Protein AF-A0A9W6FTR1-F1 (afdb_monomer_lite)

Organism: NCBI:txid40218

Sequence (72 aa):
MKYLLHFKCDVCGWKWSVYCESMISALNSIADEGCPKQCGNFGKIYLMGHEKTEDNTLLEMIGCGIGAVCKF

pLDDT: mean 71.98, std 13.81, range [37.19, 89.31]

Foldseek 3Di:
DKKKWWKAWPPPRDIDIDIDPDPVVVLVVCLEAPDPVPPPDWTWMWGPDIDDDPDPVVVVCNVVRDTRTHDD

Radius of gyration: 11.66 Å; chains: 1; bounding box: 31×18×28 Å

Secondary structure (DSSP, 8-state):
--EEEEEEETTT--EEEEEES-HHHHHHHHHHH--TT--SS--EEEEEEES-TT-HHHHHHHHTT-EEEPP-

Structure (mmCIF, N/CA/C/O backbone):
data_AF-A0A9W6FTR1-F1
#
_entry.id   AF-A0A9W6FTR1-F1
#
loop_
_atom_site.group_PDB
_atom_site.id
_atom_site.type_symbol
_atom_site.label_atom_id
_atom_site.label_alt_id
_atom_site.label_comp_id
_atom_site.label_asym_id
_atom_site.label_entity_id
_atom_site.label_seq_id
_atom_site.pdbx_PDB_ins_code
_atom_site.Cartn_x
_atom_site.Cartn_y
_atom_site.Cartn_z
_atom_site.occupancy
_atom_site.B_iso_or_equiv
_atom_site.auth_seq_id
_atom_site.auth_comp_id
_atom_site.auth_asym_id
_atom_site.auth_atom_id
_atom_site.pdbx_PDB_model_num
ATOM 1 N N . MET A 1 1 ? -6.020 4.716 16.974 1.00 62.81 1 MET A N 1
ATOM 2 C CA . MET A 1 1 ? -6.706 3.512 16.435 1.00 62.81 1 MET A CA 1
ATOM 3 C C . MET A 1 1 ? -5.707 2.775 15.556 1.00 62.81 1 MET A C 1
ATOM 5 O O . MET A 1 1 ? -5.039 3.453 14.799 1.00 62.81 1 MET A O 1
ATOM 9 N N . LYS A 1 2 ? -5.584 1.443 15.634 1.00 70.75 2 LYS A N 1
ATOM 10 C CA . LYS A 1 2 ? -4.660 0.684 14.767 1.00 70.75 2 LYS A CA 1
ATOM 11 C C . LYS A 1 2 ? -5.379 0.197 13.498 1.00 70.75 2 LYS A C 1
ATOM 13 O O . LYS A 1 2 ? -6.555 -0.175 13.587 1.00 70.75 2 LYS A O 1
ATOM 18 N N . TYR A 1 3 ? -4.691 0.234 12.361 1.00 76.56 3 TYR A N 1
ATOM 19 C CA . TYR A 1 3 ? -5.092 -0.281 11.049 1.00 76.56 3 TYR A CA 1
ATOM 20 C C . TYR A 1 3 ? -4.048 -1.292 10.576 1.00 76.56 3 TYR A C 1
ATOM 22 O O . TYR A 1 3 ? -2.863 -1.125 10.864 1.00 76.56 3 TYR A O 1
ATOM 30 N N . LEU A 1 4 ? -4.484 -2.313 9.841 1.00 83.25 4 LEU A N 1
ATOM 31 C CA . LEU A 1 4 ? -3.607 -3.194 9.076 1.00 83.25 4 LEU A CA 1
ATOM 32 C C . LEU A 1 4 ? -3.913 -2.979 7.598 1.00 83.25 4 LEU A C 1
ATOM 34 O O . LEU A 1 4 ? -5.052 -3.180 7.186 1.00 83.25 4 LEU A O 1
ATOM 38 N N . LEU A 1 5 ? -2.921 -2.530 6.833 1.00 83.56 5 LEU A N 1
ATOM 39 C CA . LEU A 1 5 ? -3.030 -2.281 5.396 1.00 83.56 5 LEU A CA 1
ATOM 40 C C . LEU A 1 5 ? -2.235 -3.336 4.634 1.00 83.56 5 LEU A C 1
ATOM 42 O O . LEU A 1 5 ? -1.107 -3.640 5.019 1.00 83.56 5 LEU A O 1
ATOM 46 N N . HIS A 1 6 ? -2.796 -3.864 3.550 1.00 85.56 6 HIS A N 1
ATOM 47 C CA . HIS A 1 6 ? -2.155 -4.878 2.715 1.00 85.56 6 HIS A CA 1
ATOM 48 C C . HIS A 1 6 ? -1.749 -4.287 1.374 1.00 85.56 6 HIS A C 1
ATOM 50 O O . HIS A 1 6 ? -2.570 -3.678 0.697 1.00 85.56 6 HIS A O 1
ATOM 56 N N . PHE A 1 7 ? -0.516 -4.524 0.948 1.00 86.31 7 PHE A N 1
ATOM 57 C CA . PHE A 1 7 ? 0.038 -3.975 -0.283 1.00 86.31 7 PHE A CA 1
ATOM 58 C C . PHE A 1 7 ? 0.538 -5.063 -1.227 1.00 86.31 7 PHE A C 1
ATOM 60 O O . PHE A 1 7 ? 0.906 -6.160 -0.799 1.00 86.31 7 PHE A O 1
ATOM 67 N N . LYS A 1 8 ? 0.580 -4.739 -2.521 1.00 86.62 8 LYS A N 1
ATOM 68 C CA . LYS A 1 8 ? 1.218 -5.545 -3.565 1.00 86.62 8 LYS A CA 1
ATOM 69 C C . LYS A 1 8 ? 2.045 -4.660 -4.491 1.00 86.62 8 LYS A C 1
ATOM 71 O O . LYS A 1 8 ? 1.535 -3.691 -5.044 1.00 86.62 8 LYS A O 1
ATOM 76 N N . CYS A 1 9 ? 3.296 -5.035 -4.725 1.00 85.56 9 CYS A N 1
ATOM 77 C CA . CYS A 1 9 ? 4.128 -4.416 -5.753 1.00 85.56 9 CYS A CA 1
ATOM 78 C C . CYS A 1 9 ? 3.753 -4.951 -7.142 1.00 85.56 9 CYS A C 1
ATOM 80 O O . CYS A 1 9 ? 3.665 -6.166 -7.329 1.00 85.56 9 CYS A O 1
ATOM 82 N N . ASP A 1 10 ? 3.576 -4.060 -8.117 1.00 83.12 10 ASP A N 1
ATOM 83 C CA . ASP A 1 10 ? 3.295 -4.439 -9.507 1.00 83.12 10 ASP A CA 1
ATOM 84 C C . ASP A 1 10 ? 4.487 -5.124 -10.194 1.00 83.12 10 ASP A C 1
ATOM 86 O O . ASP A 1 10 ? 4.320 -6.081 -10.939 1.00 83.12 10 ASP A O 1
ATOM 90 N N . VAL A 1 11 ? 5.709 -4.674 -9.889 1.00 84.06 11 VAL A N 1
ATOM 91 C CA . VAL A 1 11 ? 6.934 -5.129 -10.567 1.00 84.06 11 VAL A CA 1
ATOM 92 C C . VAL A 1 11 ? 7.315 -6.548 -10.154 1.00 84.06 11 VAL A C 1
ATOM 94 O O . VAL A 1 11 ? 7.503 -7.416 -10.999 1.00 84.06 11 VAL A O 1
ATOM 97 N N . CYS A 1 12 ? 7.463 -6.791 -8.850 1.00 86.06 12 CYS A N 1
ATOM 98 C CA . CYS A 1 12 ? 7.938 -8.081 -8.340 1.00 86.06 12 CYS A CA 1
ATOM 99 C C . CYS A 1 12 ? 6.820 -8.969 -7.780 1.00 86.06 12 CYS A C 1
ATOM 101 O O . CYS A 1 12 ? 7.082 -10.087 -7.343 1.00 86.06 12 CYS A O 1
ATOM 103 N N . GLY A 1 13 ? 5.579 -8.476 -7.728 1.00 86.44 13 GLY A N 1
ATOM 104 C CA . GLY A 1 13 ? 4.450 -9.208 -7.154 1.00 86.44 13 GLY A CA 1
ATOM 105 C C . GLY A 1 13 ? 4.506 -9.382 -5.633 1.00 86.44 13 GLY A C 1
ATOM 106 O O . GLY A 1 13 ? 3.610 -10.022 -5.078 1.00 86.44 13 GLY A O 1
ATOM 107 N N . TRP A 1 14 ? 5.523 -8.830 -4.957 1.00 87.75 14 TRP A N 1
ATOM 108 C CA . TRP A 1 14 ? 5.691 -8.944 -3.509 1.00 87.75 14 TRP A CA 1
ATOM 109 C C . TRP A 1 14 ? 4.480 -8.375 -2.776 1.00 87.75 14 TRP A C 1
ATOM 111 O O . TRP A 1 14 ? 4.009 -7.287 -3.108 1.00 87.75 14 TRP A O 1
ATOM 121 N N . LYS A 1 15 ? 4.001 -9.110 -1.772 1.00 89.31 15 LYS A N 1
ATOM 122 C CA . LYS A 1 15 ? 2.875 -8.718 -0.926 1.00 89.31 15 LYS A CA 1
ATOM 123 C C . LYS A 1 15 ? 3.351 -8.553 0.505 1.00 89.31 15 LYS A C 1
ATOM 125 O O . LYS A 1 15 ? 4.105 -9.389 0.997 1.00 89.31 15 LYS A O 1
ATOM 130 N N . TRP A 1 16 ? 2.906 -7.497 1.169 1.00 89.31 16 TRP A N 1
ATOM 131 C CA . TRP A 1 16 ? 3.229 -7.253 2.572 1.00 89.31 16 TRP A CA 1
ATOM 132 C C . TRP A 1 16 ? 2.100 -6.509 3.266 1.00 89.31 16 TRP A C 1
ATOM 134 O O . TRP A 1 16 ? 1.195 -5.988 2.614 1.00 89.31 16 TRP A O 1
ATOM 144 N N . SER A 1 17 ? 2.171 -6.466 4.591 1.00 87.62 17 SER A N 1
ATOM 145 C CA . SER A 1 17 ? 1.188 -5.786 5.425 1.00 87.62 17 SER A CA 1
ATOM 146 C C . SER A 1 17 ? 1.886 -4.804 6.357 1.00 87.62 17 SER A C 1
ATOM 148 O O . SER A 1 17 ? 2.981 -5.090 6.840 1.00 87.62 17 SER A O 1
ATOM 150 N N . VAL A 1 18 ? 1.255 -3.661 6.618 1.00 86.00 18 VAL A N 1
ATOM 151 C CA . VAL A 1 18 ? 1.773 -2.623 7.517 1.00 86.00 18 VAL A CA 1
ATOM 152 C C . VAL A 1 18 ? 0.730 -2.308 8.578 1.00 86.00 18 VAL A C 1
ATOM 154 O O . VAL A 1 18 ? -0.414 -1.989 8.254 1.00 86.00 18 VAL A O 1
ATOM 157 N N . TYR A 1 19 ? 1.142 -2.377 9.845 1.00 87.12 19 TYR A N 1
ATOM 158 C CA . TYR A 1 19 ? 0.363 -1.840 10.954 1.00 87.12 19 TYR A CA 1
ATOM 159 C C . TYR A 1 19 ? 0.622 -0.342 11.074 1.00 87.12 19 TYR A C 1
ATOM 161 O O . TYR A 1 19 ? 1.773 0.076 11.193 1.00 87.12 19 TYR A O 1
ATOM 169 N N . CYS A 1 20 ? -0.430 0.469 11.082 1.00 83.50 20 CYS A N 1
ATOM 170 C CA . CYS A 1 20 ? -0.302 1.913 11.241 1.00 83.50 20 CYS A CA 1
ATOM 171 C C . CYS A 1 20 ? -1.415 2.502 12.108 1.00 83.50 20 CYS A C 1
ATOM 173 O O . CYS A 1 20 ? -2.466 1.897 12.317 1.00 83.50 20 CYS A O 1
ATOM 175 N N . GLU A 1 21 ? -1.181 3.706 12.624 1.00 84.88 21 GLU A N 1
ATOM 176 C CA . GLU A 1 21 ? -2.194 4.462 13.373 1.00 84.88 21 GLU A CA 1
ATOM 177 C C . GLU A 1 21 ? -2.948 5.473 12.497 1.00 84.88 21 GLU A C 1
ATOM 179 O O . GLU A 1 21 ? -4.018 5.949 12.873 1.00 84.88 21 GLU A O 1
ATOM 184 N N . SER A 1 22 ? -2.411 5.763 11.307 1.00 82.38 22 SER A N 1
ATOM 185 C CA . SER A 1 22 ? -2.985 6.649 10.295 1.00 82.38 22 SER A CA 1
ATOM 186 C C . SER A 1 22 ? -2.763 6.065 8.903 1.00 82.38 22 SER A C 1
ATOM 188 O O . SER A 1 22 ? -1.628 5.799 8.501 1.00 82.38 22 SER A O 1
ATOM 190 N N . MET A 1 23 ? -3.853 5.885 8.156 1.00 76.19 23 MET A N 1
ATOM 191 C CA . MET A 1 23 ? -3.805 5.330 6.801 1.00 76.19 23 MET A CA 1
ATOM 192 C C . MET A 1 23 ? -3.139 6.291 5.818 1.00 76.19 23 MET A C 1
ATOM 194 O O . MET A 1 23 ? -2.274 5.870 5.060 1.00 76.19 23 MET A O 1
ATOM 198 N N . ILE A 1 24 ? -3.479 7.584 5.877 1.00 79.00 24 ILE A N 1
ATOM 199 C CA . ILE A 1 24 ? -2.887 8.618 5.012 1.00 79.00 24 ILE A CA 1
ATOM 200 C C . ILE A 1 24 ? -1.372 8.668 5.212 1.00 79.00 24 ILE A C 1
ATOM 202 O O . ILE A 1 24 ? -0.620 8.662 4.242 1.00 79.00 24 ILE A O 1
ATOM 206 N N . SER A 1 25 ? -0.923 8.656 6.472 1.00 83.12 25 SER A N 1
ATOM 207 C CA . SER A 1 25 ? 0.508 8.641 6.773 1.00 83.12 25 SER A CA 1
ATOM 208 C C . SER A 1 25 ? 1.181 7.399 6.197 1.00 83.12 25 SER A C 1
ATOM 210 O O . SER A 1 25 ? 2.233 7.523 5.587 1.00 83.12 25 SER A O 1
ATOM 212 N N . ALA A 1 26 ? 0.571 6.220 6.350 1.00 83.31 26 ALA A N 1
ATOM 213 C CA . ALA A 1 26 ? 1.137 4.979 5.830 1.00 83.31 26 ALA A CA 1
ATOM 214 C C . ALA A 1 26 ? 1.200 4.961 4.297 1.00 83.31 26 ALA A C 1
ATOM 216 O O . ALA A 1 26 ? 2.187 4.501 3.737 1.00 83.31 26 ALA A O 1
ATOM 217 N N . LEU A 1 27 ? 0.180 5.480 3.611 1.00 79.44 27 LEU A N 1
ATOM 218 C CA . LEU A 1 27 ? 0.179 5.572 2.151 1.00 79.44 27 LEU A CA 1
ATOM 219 C C . LEU A 1 27 ? 1.268 6.515 1.638 1.00 79.44 27 LEU A C 1
ATOM 221 O O . LEU A 1 27 ? 1.964 6.158 0.690 1.00 79.44 27 LEU A O 1
ATOM 225 N N . ASN A 1 28 ? 1.449 7.670 2.285 1.00 81.19 28 ASN A N 1
ATOM 226 C CA . ASN A 1 28 ? 2.530 8.595 1.949 1.00 81.19 28 ASN A CA 1
ATOM 227 C C . ASN A 1 28 ? 3.901 7.951 2.191 1.00 81.19 28 ASN A C 1
ATOM 229 O O . ASN A 1 28 ? 4.727 7.950 1.287 1.00 81.19 28 ASN A O 1
ATOM 233 N N . SER A 1 29 ? 4.105 7.303 3.346 1.00 83.44 29 SER A N 1
ATOM 234 C CA . SER A 1 29 ? 5.345 6.569 3.626 1.00 83.44 29 SER A CA 1
ATOM 235 C C . SER A 1 29 ? 5.628 5.492 2.580 1.00 83.44 29 SER A C 1
ATOM 237 O O . SER A 1 29 ? 6.754 5.375 2.125 1.00 83.44 29 SER A O 1
ATOM 239 N N . ILE A 1 30 ? 4.622 4.733 2.138 1.00 82.19 30 ILE A N 1
ATOM 240 C CA . ILE A 1 30 ? 4.806 3.710 1.097 1.00 82.19 30 ILE A CA 1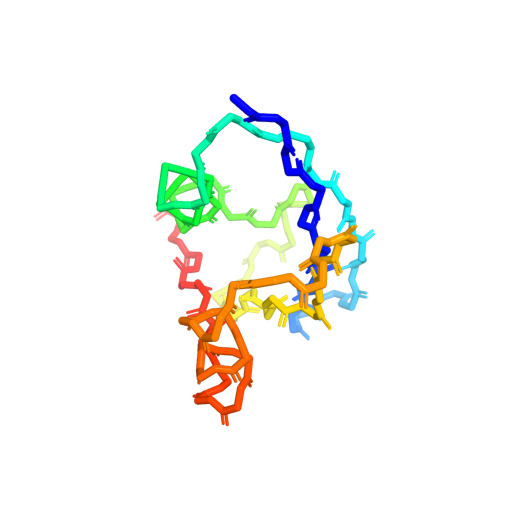
ATOM 241 C C . ILE A 1 30 ? 5.082 4.323 -0.284 1.00 82.19 30 ILE A C 1
ATOM 243 O O . ILE A 1 30 ? 5.811 3.723 -1.073 1.00 82.19 30 ILE A O 1
ATOM 247 N N . ALA A 1 31 ? 4.528 5.496 -0.595 1.00 77.06 31 ALA A N 1
ATOM 248 C CA . ALA A 1 31 ? 4.873 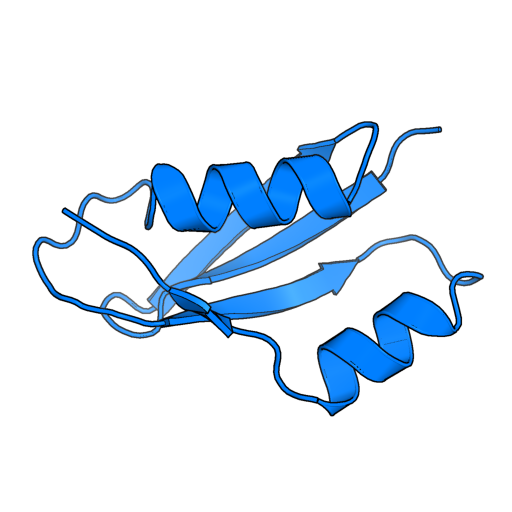6.220 -1.818 1.00 77.06 31 ALA A CA 1
ATOM 249 C C . ALA A 1 31 ? 6.340 6.690 -1.799 1.00 77.06 31 ALA A C 1
ATOM 251 O O . ALA A 1 31 ? 7.041 6.563 -2.805 1.00 77.06 31 ALA A O 1
ATOM 252 N N . ASP A 1 32 ? 6.809 7.167 -0.646 1.00 78.94 32 ASP A N 1
ATOM 253 C CA . ASP A 1 32 ? 8.175 7.664 -0.470 1.00 78.94 32 ASP A CA 1
ATOM 254 C C . ASP A 1 32 ? 9.211 6.527 -0.391 1.00 78.94 32 ASP A C 1
ATOM 256 O O . ASP A 1 32 ? 10.245 6.589 -1.049 1.00 78.94 32 ASP A O 1
ATOM 260 N N . GLU A 1 33 ? 8.941 5.476 0.388 1.00 80.38 33 GLU A N 1
ATOM 261 C CA . GLU A 1 33 ? 9.862 4.350 0.618 1.00 80.38 33 GLU A CA 1
ATOM 262 C C . GLU A 1 33 ? 9.823 3.306 -0.500 1.00 80.38 33 GLU A C 1
ATOM 264 O O . GLU A 1 33 ? 10.807 2.605 -0.755 1.00 80.38 33 GLU A O 1
ATOM 269 N N . GLY A 1 34 ? 8.675 3.166 -1.159 1.00 79.81 34 GLY A N 1
ATOM 270 C CA . GLY A 1 34 ? 8.522 2.225 -2.248 1.00 79.81 34 GLY A CA 1
ATOM 271 C C . GLY A 1 34 ? 8.398 0.760 -1.829 1.00 79.81 34 GLY A C 1
ATOM 272 O O . GLY A 1 34 ? 7.903 0.404 -0.759 1.00 79.81 34 GLY A O 1
ATOM 273 N N . CYS A 1 35 ? 8.778 -0.144 -2.742 1.00 83.50 35 CYS A N 1
ATOM 274 C CA . CYS A 1 35 ? 8.680 -1.579 -2.486 1.00 83.50 35 CYS A CA 1
ATOM 275 C C . CYS A 1 35 ? 9.797 -2.025 -1.524 1.00 83.50 35 CYS A C 1
ATOM 277 O O . CYS A 1 35 ? 10.968 -1.865 -1.873 1.00 83.50 35 CYS A O 1
ATOM 279 N N . PRO A 1 36 ? 9.491 -2.719 -0.407 1.00 83.69 36 PRO A N 1
ATOM 280 C CA . PRO A 1 36 ? 10.505 -3.168 0.558 1.00 83.69 36 PRO A CA 1
ATOM 281 C C . PRO A 1 36 ? 11.581 -4.096 -0.021 1.00 83.69 36 PRO A C 1
ATOM 283 O O . PRO A 1 36 ? 12.659 -4.242 0.544 1.00 83.69 36 PRO A O 1
ATOM 286 N N . LYS A 1 37 ? 11.290 -4.760 -1.147 1.00 83.62 37 LYS A N 1
ATOM 287 C CA . LYS A 1 37 ? 12.251 -5.613 -1.861 1.00 83.62 37 LYS A CA 1
ATOM 288 C C . LYS A 1 37 ? 13.215 -4.831 -2.752 1.00 83.62 37 LYS A C 1
ATOM 290 O O . LYS A 1 37 ? 14.067 -5.461 -3.367 1.00 83.62 37 LYS A O 1
ATOM 295 N N . GLN A 1 38 ? 13.069 -3.506 -2.837 1.00 77.00 38 GLN A N 1
ATOM 296 C CA . GLN A 1 38 ? 13.921 -2.614 -3.625 1.00 77.00 38 GLN A CA 1
ATOM 297 C C . GLN A 1 38 ? 14.134 -3.135 -5.051 1.00 77.00 38 GLN A C 1
ATOM 299 O O . GLN A 1 38 ? 15.250 -3.224 -5.550 1.00 77.00 38 GLN A O 1
ATOM 304 N N . CYS A 1 39 ? 13.047 -3.514 -5.726 1.00 74.12 39 CYS A N 1
ATOM 305 C CA . CYS A 1 39 ? 13.096 -4.206 -7.015 1.00 74.12 39 CYS A CA 1
ATOM 306 C C . CYS A 1 39 ? 13.584 -3.348 -8.206 1.00 74.12 39 CYS A C 1
ATOM 308 O O . CYS A 1 39 ? 13.435 -3.771 -9.348 1.00 74.12 39 CYS A O 1
ATOM 310 N N . GLY A 1 40 ? 14.156 -2.164 -7.959 1.00 58.72 40 GLY A N 1
ATOM 311 C CA . GLY A 1 40 ? 14.961 -1.404 -8.924 1.00 58.72 40 GLY A CA 1
ATOM 312 C C . GLY A 1 40 ? 14.233 -0.817 -10.139 1.00 58.72 40 GLY A C 1
ATOM 313 O O . GLY A 1 40 ? 14.892 -0.271 -11.013 1.00 58.72 40 GLY A O 1
ATOM 314 N N . ASN A 1 41 ? 12.903 -0.912 -10.213 1.00 57.81 41 ASN A N 1
ATOM 315 C CA . ASN A 1 41 ? 12.093 -0.408 -11.326 1.00 57.81 41 ASN A CA 1
ATOM 316 C C . ASN A 1 41 ? 10.918 0.434 -10.835 1.00 57.81 41 ASN A C 1
ATOM 318 O O . ASN A 1 41 ? 10.303 0.112 -9.815 1.00 57.81 41 ASN A O 1
ATOM 322 N N . PHE A 1 42 ? 10.581 1.486 -11.591 1.00 60.28 42 PHE A N 1
ATOM 323 C CA . PHE A 1 42 ? 9.385 2.296 -11.362 1.00 60.28 42 PHE A CA 1
ATOM 324 C C . PHE A 1 42 ? 8.144 1.404 -11.452 1.00 60.28 42 PHE A C 1
ATOM 326 O O . PHE A 1 42 ? 7.844 0.833 -12.499 1.00 60.28 42 PHE A O 1
ATOM 333 N N . GLY A 1 43 ? 7.432 1.272 -10.339 1.00 62.62 43 GLY A N 1
ATOM 334 C CA . GLY A 1 43 ? 6.266 0.411 -10.216 1.00 62.62 43 GLY A CA 1
ATOM 335 C C . GLY A 1 43 ? 5.195 1.048 -9.349 1.00 62.62 43 GLY A C 1
ATOM 336 O O . GLY A 1 43 ? 5.495 1.847 -8.460 1.00 62.62 43 GLY A O 1
ATOM 337 N N . LYS A 1 44 ? 3.936 0.677 -9.592 1.00 74.06 44 LYS A N 1
ATOM 338 C CA . LYS A 1 44 ? 2.823 1.025 -8.702 1.00 74.06 44 LYS A CA 1
ATOM 339 C C . LYS A 1 44 ? 2.770 0.034 -7.537 1.00 74.06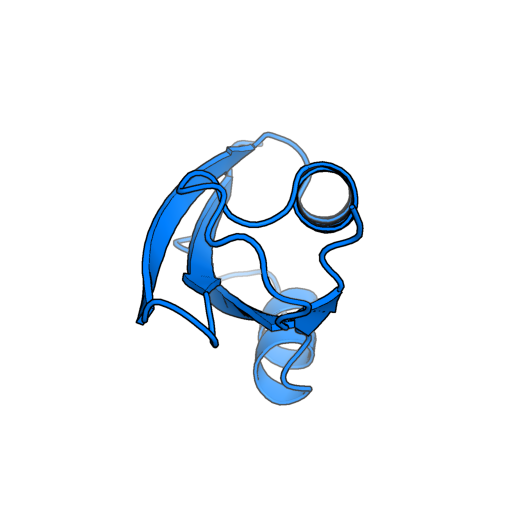 44 LYS A C 1
ATOM 341 O O . LYS A 1 44 ? 3.015 -1.162 -7.712 1.00 74.06 44 LYS A O 1
ATOM 346 N N . ILE A 1 45 ? 2.457 0.522 -6.342 1.00 79.62 45 ILE A N 1
ATOM 347 C CA . ILE A 1 45 ? 2.157 -0.313 -5.176 1.00 79.62 45 ILE A CA 1
ATOM 348 C C . ILE A 1 45 ? 0.662 -0.230 -4.927 1.00 79.62 45 ILE A C 1
ATOM 350 O O . ILE A 1 45 ? 0.151 0.830 -4.584 1.00 79.62 45 ILE A O 1
ATOM 354 N N . TYR A 1 46 ? -0.040 -1.342 -5.096 1.00 79.81 46 TYR A N 1
ATOM 355 C CA . TYR A 1 46 ? -1.485 -1.404 -4.918 1.00 79.81 46 TYR A CA 1
ATOM 356 C C . TYR A 1 46 ? -1.836 -1.665 -3.461 1.00 79.81 46 TYR A C 1
ATOM 358 O O . TYR A 1 46 ? -1.316 -2.615 -2.870 1.00 79.81 46 TYR A O 1
ATOM 366 N N . LEU A 1 47 ? -2.752 -0.872 -2.908 1.00 80.81 47 LEU A N 1
ATOM 367 C CA . LEU A 1 47 ? -3.451 -1.226 -1.677 1.00 80.81 47 LEU A CA 1
ATOM 368 C C . LEU A 1 47 ? -4.476 -2.325 -2.000 1.00 80.81 47 LEU A C 1
ATOM 370 O O . LEU A 1 47 ? -5.413 -2.117 -2.762 1.00 80.81 47 LEU A O 1
ATOM 374 N N . MET A 1 48 ? -4.270 -3.509 -1.435 1.00 78.94 48 MET A N 1
ATOM 375 C CA . MET A 1 48 ? -5.069 -4.712 -1.679 1.00 78.94 48 MET A CA 1
ATOM 376 C C . MET A 1 48 ? -6.250 -4.854 -0.714 1.00 78.94 48 MET A C 1
ATOM 378 O O . MET A 1 48 ? -7.196 -5.572 -1.021 1.00 78.94 48 MET A O 1
ATOM 382 N N . GLY A 1 49 ? -6.180 -4.234 0.464 1.00 71.56 49 GLY A N 1
ATOM 383 C CA . GLY A 1 49 ? -7.226 -4.343 1.478 1.00 71.56 49 GLY A CA 1
ATOM 384 C C . GLY A 1 49 ? -6.783 -3.882 2.863 1.00 71.56 49 GLY A C 1
ATOM 385 O O . GLY A 1 49 ? -5.638 -3.465 3.058 1.00 71.56 49 GLY A O 1
ATOM 386 N N . HIS A 1 50 ? -7.701 -3.997 3.824 1.00 72.12 50 HIS A N 1
ATOM 387 C CA . HIS A 1 50 ? -7.496 -3.678 5.236 1.00 72.12 50 HIS A CA 1
ATOM 388 C C . HIS A 1 50 ? -8.433 -4.492 6.143 1.00 72.12 50 HIS A C 1
ATOM 390 O O . HIS A 1 50 ? -9.495 -4.922 5.702 1.00 72.12 50 HIS A O 1
ATOM 396 N N . GLU A 1 51 ? -8.080 -4.657 7.420 1.00 67.50 51 GLU A N 1
ATOM 397 C CA . GLU A 1 51 ? -8.862 -5.453 8.390 1.00 67.50 51 GLU A CA 1
ATOM 398 C C . GLU A 1 51 ? -9.871 -4.634 9.231 1.00 67.50 51 GLU A C 1
ATOM 400 O O . GLU A 1 51 ? -10.220 -5.030 10.342 1.00 67.50 51 GLU A O 1
ATOM 405 N N . LYS A 1 52 ? -10.359 -3.478 8.750 1.00 61.09 52 LYS A N 1
ATOM 406 C CA . LYS A 1 52 ? -11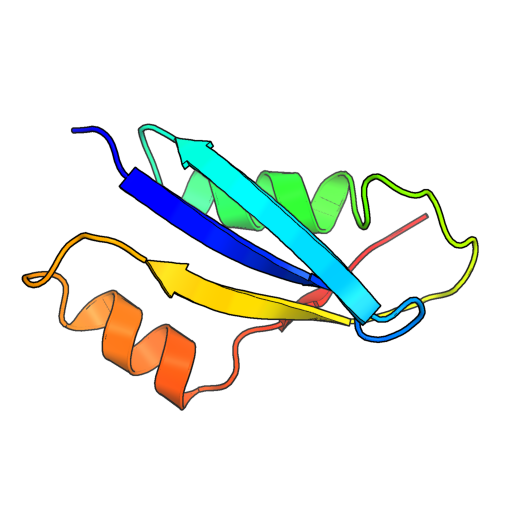.344 -2.666 9.499 1.00 61.09 52 LYS A CA 1
ATOM 407 C C . LYS A 1 52 ? -12.591 -2.336 8.692 1.00 61.09 52 LYS A C 1
ATOM 409 O O . LYS A 1 52 ? -12.547 -1.542 7.775 1.00 61.09 52 LYS A O 1
ATOM 414 N N . THR A 1 53 ? -13.728 -2.878 9.091 1.00 52.09 53 THR A N 1
ATOM 415 C CA . THR A 1 53 ? -14.947 -2.946 8.273 1.00 52.09 53 THR A CA 1
ATOM 416 C C . THR A 1 53 ? -15.784 -1.661 8.175 1.00 52.09 53 THR A C 1
ATOM 418 O O . THR A 1 53 ? -16.808 -1.687 7.505 1.00 52.09 53 THR A O 1
ATOM 421 N N . GLU A 1 54 ? -15.406 -0.549 8.817 1.00 54.16 54 GLU A N 1
ATOM 422 C CA . GLU A 1 54 ? -16.318 0.604 8.994 1.00 54.16 54 GLU A CA 1
ATOM 423 C C . GLU A 1 54 ? -15.940 1.885 8.229 1.00 54.16 54 GLU A C 1
ATOM 425 O O . GLU A 1 54 ? -16.653 2.880 8.327 1.00 54.16 54 GLU A O 1
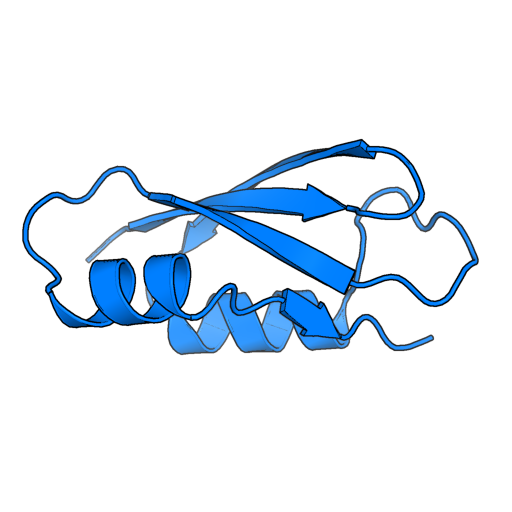ATOM 430 N N . ASP A 1 55 ? -14.854 1.896 7.451 1.00 57.19 55 ASP A N 1
ATOM 431 C CA . ASP A 1 55 ? -14.387 3.127 6.798 1.00 57.19 55 ASP A CA 1
ATOM 432 C C . ASP A 1 55 ? -14.763 3.157 5.305 1.00 57.19 55 ASP A C 1
ATOM 434 O O . ASP A 1 55 ? -14.025 2.662 4.449 1.00 57.19 55 ASP A O 1
ATOM 438 N N . ASN A 1 56 ? -15.935 3.732 4.992 1.00 57.81 56 ASN A N 1
ATOM 439 C CA . ASN A 1 56 ? -16.440 3.915 3.617 1.00 57.81 56 ASN A CA 1
ATOM 440 C C . ASN A 1 56 ? -15.401 4.567 2.692 1.00 57.81 56 ASN A C 1
ATOM 442 O O . ASN A 1 56 ? -15.287 4.197 1.524 1.00 57.81 56 ASN A O 1
ATOM 446 N N . THR A 1 57 ? -14.592 5.478 3.236 1.00 59.66 57 THR A N 1
ATOM 447 C CA . THR A 1 57 ? -13.508 6.158 2.525 1.00 59.66 57 THR A CA 1
ATOM 448 C C . THR A 1 57 ? -12.510 5.165 1.931 1.00 59.66 57 THR A C 1
ATOM 450 O O . THR A 1 57 ? -12.016 5.361 0.825 1.00 59.66 57 THR A O 1
ATOM 453 N N . LEU A 1 58 ? -12.210 4.062 2.627 1.00 58.06 58 LEU A N 1
ATOM 454 C CA . LEU A 1 58 ? -11.221 3.103 2.141 1.00 58.06 58 LEU A CA 1
ATOM 455 C C . LEU A 1 58 ? -11.777 2.166 1.069 1.00 58.06 58 LEU A C 1
ATOM 457 O O . LEU A 1 58 ? -11.040 1.795 0.159 1.00 58.06 58 LEU A O 1
ATOM 461 N N . LEU A 1 59 ? -13.064 1.820 1.136 1.00 58.44 59 LEU A N 1
ATOM 462 C CA . LEU A 1 59 ? -13.736 1.095 0.055 1.00 58.44 59 LEU A CA 1
ATOM 463 C C . LEU A 1 59 ? -13.737 1.923 -1.236 1.00 58.44 59 LEU A C 1
ATOM 465 O O . LEU A 1 59 ? -13.493 1.369 -2.308 1.00 58.44 59 LEU A O 1
ATOM 469 N N . GLU A 1 60 ? -13.910 3.245 -1.136 1.00 60.31 60 GLU A N 1
ATOM 470 C CA . GLU A 1 60 ? -13.746 4.161 -2.270 1.00 60.31 60 GLU A CA 1
ATOM 471 C C . GLU A 1 60 ? -12.296 4.190 -2.771 1.00 60.31 60 GLU A C 1
ATOM 473 O O . GLU A 1 60 ? -12.068 4.104 -3.976 1.00 60.31 60 GLU A O 1
ATOM 478 N N . MET A 1 61 ? -11.298 4.227 -1.881 1.00 58.62 61 MET A N 1
ATOM 479 C CA . MET A 1 61 ? -9.876 4.209 -2.265 1.00 58.62 61 MET A CA 1
ATOM 480 C C . MET A 1 61 ? -9.445 2.885 -2.923 1.00 58.62 61 MET A C 1
ATOM 482 O O . MET A 1 61 ? -8.678 2.899 -3.890 1.00 58.62 61 MET A O 1
ATOM 486 N N . ILE A 1 62 ? -9.953 1.748 -2.438 1.00 61.50 62 ILE A N 1
ATOM 487 C CA . ILE A 1 62 ? -9.752 0.421 -3.043 1.00 61.50 62 ILE A CA 1
ATOM 488 C C . ILE A 1 62 ? -10.468 0.353 -4.399 1.00 61.50 62 ILE A C 1
ATOM 490 O O . ILE A 1 62 ? -9.867 -0.078 -5.383 1.00 61.50 62 ILE A O 1
ATOM 494 N N . GLY A 1 63 ? -11.715 0.831 -4.479 1.00 58.09 63 GLY A N 1
ATOM 495 C CA . GLY A 1 63 ? -12.496 0.892 -5.719 1.00 58.09 63 GLY A CA 1
ATOM 496 C C . GLY A 1 63 ? -11.883 1.809 -6.783 1.00 58.09 63 GLY A C 1
ATOM 497 O O . GLY A 1 63 ? -11.944 1.503 -7.972 1.00 58.09 63 GLY A O 1
ATOM 498 N N . CYS A 1 64 ? -11.214 2.885 -6.364 1.00 56.44 64 CYS A N 1
ATOM 499 C CA . CYS A 1 64 ? -10.453 3.777 -7.240 1.00 56.44 64 CYS A CA 1
ATOM 500 C C . CYS A 1 64 ? -9.087 3.211 -7.659 1.00 56.44 64 CYS A C 1
ATOM 502 O O . CYS A 1 64 ? -8.381 3.851 -8.439 1.00 56.44 64 CYS A O 1
ATOM 504 N N . GLY A 1 65 ? -8.684 2.041 -7.148 1.00 55.28 65 GLY A N 1
ATOM 505 C CA . GLY A 1 65 ? -7.404 1.424 -7.483 1.00 55.28 65 GLY A CA 1
ATOM 506 C C . GLY A 1 65 ? -6.215 2.312 -7.122 1.00 55.28 65 GLY A C 1
ATOM 507 O O . GLY A 1 65 ? -5.283 2.437 -7.922 1.00 55.28 65 GLY A O 1
ATOM 508 N N . ILE A 1 66 ? -6.252 2.967 -5.953 1.00 56.38 66 ILE A N 1
ATOM 509 C CA . ILE A 1 66 ? -5.168 3.858 -5.528 1.00 56.38 66 ILE A CA 1
ATOM 510 C C . ILE A 1 66 ? -3.873 3.049 -5.394 1.00 56.38 66 ILE A C 1
ATOM 512 O O . ILE A 1 66 ? -3.681 2.252 -4.474 1.00 56.38 66 ILE A O 1
ATOM 516 N N . GLY A 1 67 ? -2.986 3.266 -6.364 1.00 52.88 67 GLY A N 1
ATOM 517 C CA . GLY A 1 67 ? -1.608 2.819 -6.336 1.00 52.88 67 GLY A CA 1
ATOM 518 C C . GLY A 1 67 ? -0.720 3.932 -5.794 1.00 52.88 67 GLY A C 1
ATOM 519 O O . GLY A 1 67 ? -0.709 5.027 -6.353 1.00 52.88 67 GLY A O 1
ATOM 520 N N . ALA A 1 68 ? 0.041 3.661 -4.737 1.00 51.78 68 ALA A N 1
ATOM 521 C CA . ALA A 1 68 ? 1.132 4.540 -4.338 1.00 51.78 68 ALA A CA 1
ATOM 522 C C . ALA A 1 68 ? 2.242 4.454 -5.402 1.00 51.78 68 ALA A C 1
ATOM 524 O O . ALA A 1 68 ? 2.605 3.361 -5.854 1.00 51.78 68 ALA A O 1
ATOM 525 N N . VAL A 1 69 ? 2.739 5.607 -5.853 1.00 43.41 69 VAL A N 1
ATOM 526 C CA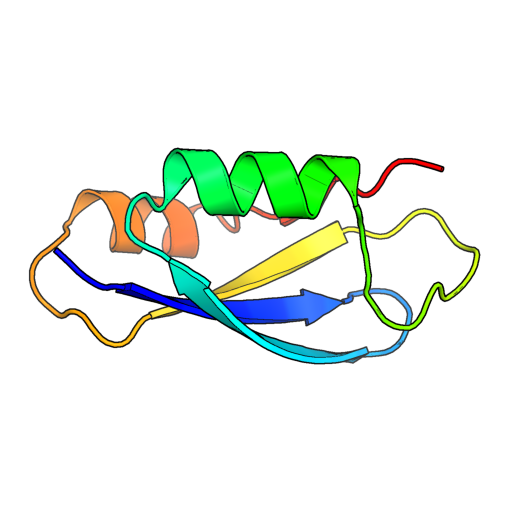 . VAL A 1 69 ? 3.849 5.686 -6.811 1.00 43.41 69 VAL A CA 1
ATOM 527 C C . VAL A 1 69 ? 5.146 5.588 -6.025 1.00 43.41 69 VAL A C 1
ATOM 529 O O . VAL A 1 69 ? 5.423 6.470 -5.227 1.00 43.41 69 VAL A O 1
ATOM 532 N N . CYS A 1 70 ? 5.930 4.540 -6.271 1.00 41.66 70 CYS A N 1
ATOM 533 C CA . CYS A 1 70 ? 7.284 4.409 -5.743 1.00 41.66 70 CYS A CA 1
ATOM 534 C C . CYS A 1 70 ? 8.217 5.373 -6.491 1.00 41.66 70 CYS A C 1
ATOM 536 O O . CYS A 1 70 ? 8.285 5.320 -7.726 1.00 41.66 70 CYS A O 1
ATOM 538 N N . LYS A 1 71 ? 8.955 6.220 -5.769 1.00 37.19 71 LYS A N 1
ATOM 539 C CA . LYS A 1 71 ? 10.113 6.948 -6.317 1.00 37.19 71 LYS A CA 1
ATOM 540 C C . LYS A 1 71 ? 11.418 6.266 -5.898 1.00 37.19 71 LYS A C 1
ATOM 542 O O . LYS A 1 71 ? 11.456 5.598 -4.871 1.00 37.19 71 LYS A O 1
ATOM 547 N N . PHE A 1 72 ? 12.446 6.412 -6.731 1.00 42.16 72 PHE A N 1
ATOM 548 C CA . PHE A 1 72 ? 13.846 6.169 -6.374 1.00 42.16 72 PHE A CA 1
ATOM 549 C C . PHE A 1 72 ? 14.534 7.518 -6.206 1.00 42.16 72 PHE A C 1
ATOM 551 O O . PHE A 1 72 ? 14.197 8.428 -7.004 1.00 42.16 72 PHE A O 1
#